Protein AF-B5GA40-F1 (afdb_monomer_lite)

Radius of gyration: 27.55 Å; chains: 1; bounding box: 70×48×68 Å

pLDDT: mean 77.06, std 20.01, range [33.84, 97.62]

Foldseek 3Di:
DDDDDDDDDDDPPPVQWDWDDDPQWIWIAGVVRLDPIDIHNDPVVSVVCCVVCVVVVVVSVVVVVVVVVVVVVVVVVVVVVVVVVVPPPPDDPDDDPDDDD

Sequence (101 aa):
MESFWTSGGHQDRVRVATIHQADGVWVLVWDPDYVSATFHETALAAVAAARDSYAAYLAAEYASDEEGRRNEATAKRQGGAVARAVRAPMGGQRKLPNSAK

Structure (mmCIF, N/CA/C/O backbone):
data_AF-B5GA40-F1
#
_entry.id   AF-B5GA40-F1
#
loop_
_atom_site.group_PDB
_atom_site.id
_atom_site.type_symbol
_atom_site.label_atom_id
_atom_site.label_alt_id
_atom_site.label_comp_id
_atom_site.label_asym_id
_atom_site.label_entity_id
_atom_site.label_seq_id
_atom_site.pdbx_PDB_ins_code
_atom_site.Cartn_x
_atom_site.Cartn_y
_atom_site.Cartn_z
_atom_site.occupancy
_atom_site.B_iso_or_equiv
_atom_site.auth_seq_id
_atom_site.auth_comp_id
_atom_site.auth_asym_id
_atom_site.auth_atom_id
_atom_site.pdbx_PDB_model_num
ATOM 1 N N . MET A 1 1 ? -18.018 12.083 9.226 1.00 42.62 1 MET A N 1
ATOM 2 C CA . MET A 1 1 ? -16.867 12.054 8.300 1.00 42.62 1 MET A CA 1
ATOM 3 C C . MET A 1 1 ? -16.089 13.327 8.568 1.00 42.62 1 MET A C 1
ATOM 5 O O . MET A 1 1 ? -16.522 14.379 8.127 1.00 42.62 1 MET A O 1
ATOM 9 N N . GLU A 1 2 ? -15.052 13.276 9.402 1.00 43.38 2 GLU A N 1
ATOM 10 C CA . GLU A 1 2 ? -14.327 14.485 9.814 1.00 43.38 2 GLU A CA 1
ATOM 11 C C . GLU A 1 2 ? -12.940 14.494 9.180 1.00 43.38 2 GLU A C 1
ATOM 13 O O . GLU A 1 2 ? -12.206 13.511 9.243 1.00 43.38 2 GLU A O 1
ATOM 18 N N . SER A 1 3 ? -12.632 15.594 8.496 1.00 43.72 3 SER A N 1
ATOM 19 C CA . SER A 1 3 ? -11.385 15.808 7.763 1.00 43.72 3 SER A CA 1
ATOM 20 C C . SER A 1 3 ? -10.643 16.954 8.435 1.00 43.72 3 SER A C 1
ATOM 22 O O . SER A 1 3 ? -11.171 18.063 8.500 1.00 43.72 3 SER A O 1
ATOM 24 N N . PHE A 1 4 ? -9.434 16.702 8.927 1.00 48.00 4 PHE A N 1
ATOM 25 C CA . PHE A 1 4 ? -8.566 17.738 9.481 1.00 48.00 4 PHE A CA 1
ATOM 26 C C . PHE A 1 4 ? -7.534 18.165 8.432 1.00 48.00 4 PHE A C 1
ATOM 28 O O . PHE A 1 4 ? -6.859 17.329 7.832 1.00 48.00 4 PHE A O 1
ATOM 35 N N . TRP A 1 5 ? -7.426 19.476 8.208 1.00 45.91 5 TRP A N 1
ATOM 36 C CA . TRP A 1 5 ? -6.494 20.091 7.264 1.00 45.91 5 TRP A CA 1
ATOM 37 C C . TRP A 1 5 ? -5.461 20.914 8.031 1.00 45.91 5 TRP A C 1
ATOM 39 O O . TRP A 1 5 ? -5.825 21.796 8.804 1.00 45.91 5 TRP A O 1
ATOM 49 N N . THR A 1 6 ? -4.180 20.701 7.750 1.00 47.94 6 THR A N 1
ATOM 50 C CA . THR A 1 6 ? -3.140 21.712 7.958 1.00 47.94 6 THR A CA 1
ATOM 51 C C . THR A 1 6 ? -2.472 21.992 6.616 1.00 47.94 6 THR A C 1
ATOM 53 O O . THR A 1 6 ? -2.157 21.085 5.842 1.00 47.94 6 THR A O 1
ATOM 56 N N . SER A 1 7 ? -2.384 23.282 6.295 1.00 55.94 7 SER A N 1
ATOM 57 C CA . SER A 1 7 ? -1.883 23.806 5.027 1.00 55.94 7 SER A CA 1
ATOM 58 C C . SER A 1 7 ? -0.371 23.990 5.109 1.00 55.94 7 SER A C 1
ATOM 60 O O . SER A 1 7 ? 0.124 24.584 6.066 1.00 55.94 7 SER A O 1
ATOM 62 N N . GLY A 1 8 ? 0.358 23.494 4.111 1.00 35.00 8 GLY A N 1
ATOM 63 C CA . GLY A 1 8 ? 1.799 23.685 4.006 1.00 35.00 8 GLY A CA 1
ATOM 64 C C . GLY A 1 8 ? 2.399 22.922 2.831 1.00 35.00 8 GLY A C 1
ATOM 65 O O . GLY A 1 8 ? 2.736 21.755 2.971 1.00 35.00 8 GLY A O 1
ATOM 66 N N . GLY A 1 9 ? 2.564 23.611 1.701 1.00 33.84 9 GLY A N 1
ATOM 67 C CA . GLY A 1 9 ? 3.482 23.216 0.631 1.00 33.84 9 GLY A CA 1
ATOM 68 C C . GLY A 1 9 ? 2.947 22.172 -0.347 1.00 33.84 9 GLY A C 1
ATOM 69 O O . GLY A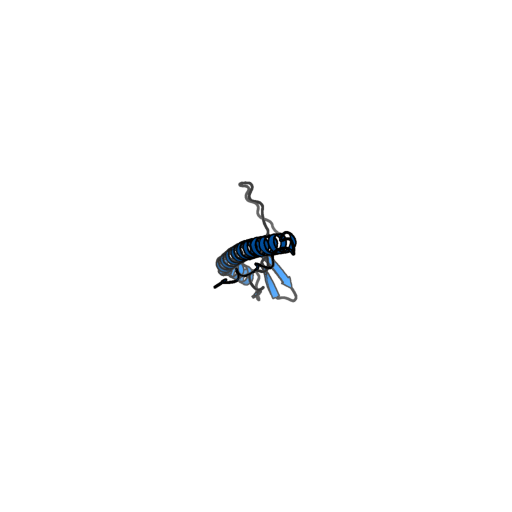 1 9 ? 2.425 21.130 0.022 1.00 33.84 9 GLY A O 1
ATOM 70 N N . HIS A 1 10 ? 3.107 22.482 -1.625 1.00 38.81 10 HIS A N 1
ATOM 71 C CA . HIS A 1 10 ? 2.891 21.630 -2.785 1.00 38.81 10 HIS A CA 1
ATOM 72 C C . HIS A 1 10 ? 3.661 20.298 -2.657 1.00 38.81 10 HIS A C 1
ATOM 74 O O . HIS A 1 10 ? 4.819 20.191 -3.042 1.00 38.81 10 HIS A O 1
ATOM 80 N N . GLN A 1 11 ? 3.022 19.299 -2.058 1.00 40.09 11 GLN A N 1
ATOM 81 C CA . GLN A 1 11 ? 3.358 17.887 -2.183 1.00 40.09 11 GLN A CA 1
ATOM 82 C C . GLN A 1 11 ? 2.174 17.303 -2.933 1.00 40.09 11 GLN A C 1
ATOM 84 O O . GLN A 1 11 ? 1.043 17.381 -2.441 1.00 40.09 11 GLN A O 1
ATOM 89 N N . ASP A 1 12 ? 2.417 16.813 -4.144 1.00 40.12 12 ASP A N 1
ATOM 90 C CA . ASP A 1 12 ? 1.481 15.949 -4.850 1.00 40.12 12 ASP A CA 1
ATOM 91 C C . ASP A 1 12 ? 1.027 14.896 -3.835 1.00 40.12 12 ASP A C 1
ATOM 93 O O . ASP A 1 12 ? 1.832 14.091 -3.362 1.00 40.12 12 ASP A O 1
ATOM 97 N N . ARG A 1 13 ? -0.220 14.983 -3.360 1.00 46.38 13 ARG A N 1
ATOM 98 C CA . ARG A 1 13 ? -0.736 14.041 -2.365 1.00 46.38 13 ARG A CA 1
ATOM 99 C C . ARG A 1 13 ? -1.039 12.751 -3.109 1.00 46.38 13 ARG A C 1
ATOM 101 O O . ARG A 1 13 ? -2.199 12.441 -3.366 1.00 46.38 13 ARG A O 1
ATOM 108 N N . VAL A 1 14 ? 0.013 12.031 -3.486 1.00 58.81 14 VAL A N 1
ATOM 109 C CA . VAL A 1 14 ? -0.102 10.676 -4.001 1.00 58.81 14 VAL A CA 1
ATOM 110 C C . VAL A 1 14 ? -0.693 9.859 -2.868 1.00 58.81 14 VAL A C 1
ATOM 112 O O . VAL A 1 14 ? -0.156 9.784 -1.760 1.00 58.81 14 VAL A O 1
ATOM 115 N N . ARG A 1 15 ? -1.889 9.336 -3.110 1.00 69.56 15 ARG A N 1
ATOM 116 C CA . ARG A 1 15 ? -2.598 8.516 -2.143 1.00 69.56 15 ARG A CA 1
ATOM 117 C C . ARG A 1 15 ? -1.930 7.142 -2.130 1.00 69.56 15 ARG A C 1
ATOM 119 O O . ARG A 1 15 ? -2.347 6.267 -2.863 1.00 69.56 15 ARG A O 1
ATOM 126 N N . VAL A 1 16 ? -0.906 6.981 -1.295 1.00 85.81 16 VAL A N 1
ATOM 127 C CA . VAL A 1 16 ? -0.079 5.758 -1.244 1.00 85.81 16 VAL A CA 1
ATOM 128 C C . VAL A 1 16 ? -0.757 4.570 -0.556 1.00 85.81 16 VAL A C 1
ATOM 130 O O . VAL A 1 16 ? -0.324 3.435 -0.703 1.00 85.81 16 VAL A O 1
ATOM 133 N N . ALA A 1 17 ? -1.815 4.808 0.222 1.00 91.56 17 ALA A N 1
ATOM 134 C CA . ALA A 1 17 ? -2.577 3.748 0.872 1.00 91.56 17 ALA A CA 1
ATOM 135 C C . ALA A 1 17 ? -4.043 4.137 1.071 1.00 91.56 17 ALA A C 1
ATOM 137 O O . ALA A 1 17 ? -4.394 5.309 1.258 1.00 91.56 17 ALA A O 1
ATOM 138 N N . THR A 1 18 ? -4.908 3.126 1.089 1.00 94.19 18 THR A N 1
ATOM 139 C CA . THR A 1 18 ? -6.326 3.247 1.411 1.00 94.19 18 THR A CA 1
ATOM 140 C C . THR A 1 18 ? -6.692 2.272 2.519 1.00 94.19 18 THR A C 1
ATOM 142 O O . THR A 1 18 ? -6.445 1.073 2.418 1.00 94.19 18 THR A O 1
ATOM 145 N N . ILE A 1 19 ? -7.337 2.796 3.561 1.00 95.69 19 ILE A N 1
ATOM 146 C CA . ILE A 1 19 ? -7.986 2.002 4.601 1.00 95.69 19 ILE A CA 1
ATOM 147 C C . ILE A 1 19 ? -9.496 2.122 4.409 1.00 95.69 19 ILE A C 1
ATOM 149 O O . ILE A 1 19 ? -10.022 3.233 4.325 1.00 95.69 19 ILE A O 1
ATOM 153 N N . HIS A 1 20 ? -10.189 0.993 4.330 1.00 95.19 20 HIS A N 1
ATOM 154 C CA . HIS A 1 20 ? -11.645 0.938 4.215 1.00 95.19 20 HIS A CA 1
ATOM 155 C C . HIS A 1 20 ? -12.205 -0.228 5.029 1.00 95.19 20 HIS A C 1
ATOM 157 O O . HIS A 1 20 ? -11.469 -1.135 5.403 1.00 95.19 20 HIS A O 1
ATOM 163 N N . GLN A 1 21 ? -13.501 -0.194 5.331 1.00 97.06 21 GLN A N 1
ATOM 164 C CA . GLN A 1 21 ? -14.176 -1.280 6.034 1.00 97.06 21 GLN A CA 1
ATOM 165 C C . GLN A 1 21 ? -15.006 -2.102 5.042 1.00 97.06 21 GLN A C 1
ATOM 167 O O . GLN A 1 21 ? -15.772 -1.531 4.266 1.00 97.06 21 GLN A O 1
ATOM 172 N N . ALA A 1 22 ? -14.863 -3.424 5.086 1.00 94.06 22 ALA A N 1
ATOM 173 C CA . ALA A 1 22 ? -15.626 -4.388 4.300 1.00 94.06 22 ALA A CA 1
ATOM 174 C C . ALA A 1 22 ? -16.033 -5.559 5.204 1.00 94.06 22 ALA A C 1
ATOM 176 O O . ALA A 1 22 ? -15.198 -6.103 5.921 1.00 94.06 22 ALA A O 1
ATOM 177 N N . ASP A 1 23 ? -17.322 -5.906 5.219 1.00 94.25 23 ASP A N 1
ATOM 178 C CA . ASP A 1 23 ? -17.871 -7.046 5.976 1.00 94.25 23 ASP A CA 1
ATOM 179 C C . ASP A 1 23 ? -17.470 -7.090 7.465 1.00 94.25 23 ASP A C 1
ATOM 181 O O . ASP A 1 23 ? -17.224 -8.142 8.047 1.00 94.25 23 ASP A O 1
ATOM 185 N N . GLY A 1 24 ? -17.393 -5.916 8.101 1.00 92.94 24 GLY A N 1
ATOM 186 C CA . GLY A 1 24 ? -17.010 -5.785 9.511 1.00 92.94 24 GLY A CA 1
ATOM 187 C C . GLY A 1 24 ? -15.500 -5.793 9.772 1.00 92.94 24 GLY A C 1
ATOM 188 O O . GLY A 1 24 ? -15.093 -5.537 10.901 1.00 92.94 24 GLY A O 1
ATOM 189 N N . VAL A 1 25 ? -14.674 -5.986 8.744 1.00 96.88 25 VAL A N 1
ATOM 190 C CA . VAL A 1 25 ? -13.208 -6.008 8.817 1.00 96.88 25 VAL A CA 1
ATOM 191 C C . VAL A 1 25 ? -12.629 -4.734 8.200 1.00 96.88 25 VAL A C 1
ATOM 193 O O . VAL A 1 25 ? -13.136 -4.210 7.211 1.00 96.88 25 VAL A O 1
ATOM 196 N N . TRP A 1 26 ? -11.556 -4.215 8.785 1.00 97.62 26 TRP A N 1
ATOM 197 C CA . TRP A 1 26 ? -10.797 -3.082 8.264 1.00 97.62 26 TRP A CA 1
ATOM 198 C C . TRP A 1 26 ? -9.663 -3.569 7.370 1.00 97.62 26 TRP A C 1
ATOM 200 O O . TRP A 1 26 ? -8.801 -4.328 7.803 1.00 97.62 26 TRP A O 1
ATOM 210 N N . VAL A 1 27 ? -9.656 -3.112 6.124 1.00 97.44 27 VAL A N 1
ATOM 211 C CA . VAL A 1 27 ? -8.701 -3.513 5.094 1.00 97.44 27 VAL A CA 1
ATOM 212 C C . VAL A 1 27 ? -7.761 -2.354 4.803 1.00 97.44 27 VAL A C 1
ATOM 214 O O . VAL A 1 27 ? -8.213 -1.255 4.479 1.00 97.44 27 VAL A O 1
ATOM 217 N N . LEU A 1 28 ? -6.460 -2.610 4.896 1.00 96.25 28 LEU A N 1
ATOM 218 C CA . LEU A 1 28 ? -5.398 -1.724 4.429 1.00 96.25 28 LEU A CA 1
ATOM 219 C C . LEU A 1 28 ? -4.893 -2.226 3.075 1.00 96.25 28 LEU A C 1
ATOM 221 O O . LEU A 1 28 ? -4.476 -3.378 2.966 1.00 96.25 28 LEU A O 1
ATOM 225 N N . VAL A 1 29 ? -4.883 -1.345 2.079 1.00 96.12 29 VAL A N 1
ATOM 226 C CA . VAL A 1 29 ? -4.370 -1.600 0.728 1.00 96.12 29 VAL A CA 1
ATOM 227 C C . VAL A 1 29 ? -3.373 -0.504 0.361 1.00 96.12 29 VAL A C 1
ATOM 229 O O . VAL A 1 29 ? -3.665 0.674 0.575 1.00 96.12 29 VAL A O 1
ATOM 232 N N . TRP A 1 30 ? -2.216 -0.885 -0.178 1.00 94.31 30 TRP A N 1
ATOM 233 C CA . TRP A 1 30 ? -1.208 0.037 -0.708 1.00 94.31 30 TRP A CA 1
ATOM 234 C C . TRP A 1 30 ? -1.444 0.297 -2.198 1.00 94.31 30 TRP A C 1
ATOM 236 O O . TRP A 1 30 ? -1.938 -0.582 -2.902 1.00 94.31 30 TRP A O 1
ATOM 246 N N . ASP A 1 31 ? -1.121 1.505 -2.653 1.00 90.75 31 ASP A N 1
ATOM 247 C CA . ASP A 1 31 ? -1.168 1.892 -4.062 1.00 90.75 31 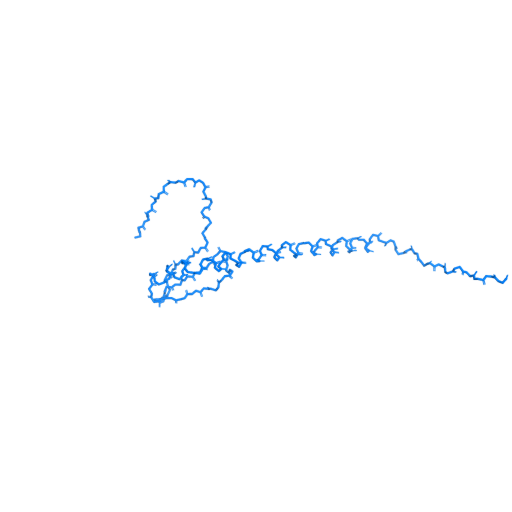ASP A CA 1
ATOM 248 C C . ASP A 1 31 ? 0.147 2.591 -4.452 1.00 90.75 31 ASP A C 1
ATOM 250 O O . ASP A 1 31 ? 0.405 3.698 -3.963 1.00 90.75 31 ASP A O 1
ATOM 254 N N . PRO A 1 32 ? 0.983 1.973 -5.306 1.00 90.50 32 PRO A N 1
ATOM 255 C CA . PRO A 1 32 ? 0.802 0.654 -5.931 1.00 90.50 32 PRO A CA 1
ATOM 256 C C . PRO A 1 32 ? 0.843 -0.524 -4.938 1.00 90.50 32 PRO A C 1
ATOM 258 O O . PRO A 1 32 ? 1.313 -0.399 -3.808 1.00 90.50 32 PRO A O 1
ATOM 261 N N . ASP A 1 33 ? 0.387 -1.704 -5.354 1.00 91.00 33 ASP A N 1
ATOM 262 C CA . ASP A 1 33 ? 0.252 -2.907 -4.518 1.00 91.00 33 ASP A CA 1
ATOM 263 C C . ASP A 1 33 ? 1.575 -3.666 -4.287 1.00 91.00 33 ASP A C 1
ATOM 265 O O . ASP A 1 33 ? 1.621 -4.895 -4.249 1.00 91.00 33 ASP A O 1
ATOM 269 N N . TYR A 1 34 ? 2.672 -2.934 -4.064 1.00 90.50 34 TYR A N 1
ATOM 270 C CA . TYR A 1 34 ? 4.000 -3.502 -3.795 1.00 90.50 34 TYR A CA 1
ATOM 271 C C . TYR A 1 34 ? 4.055 -4.368 -2.529 1.00 90.50 34 TYR A C 1
ATOM 273 O O . TYR A 1 34 ? 4.942 -5.210 -2.378 1.00 90.50 34 TYR A O 1
ATOM 281 N N . VAL A 1 35 ? 3.115 -4.157 -1.606 1.00 91.81 35 VAL A N 1
ATOM 282 C CA . VAL A 1 35 ? 2.957 -4.932 -0.375 1.00 91.81 35 VAL A CA 1
ATOM 283 C C . VAL A 1 35 ? 1.523 -5.432 -0.293 1.00 91.81 35 VAL A C 1
ATOM 285 O O . VAL A 1 35 ? 0.581 -4.715 -0.629 1.00 91.81 35 VAL A O 1
ATOM 288 N N . SER A 1 36 ? 1.353 -6.662 0.191 1.00 94.06 36 SER A N 1
ATOM 289 C CA . SER A 1 36 ? 0.041 -7.292 0.316 1.00 94.06 36 SER A CA 1
ATOM 290 C C . SER A 1 36 ? -0.920 -6.489 1.194 1.00 94.06 36 SER A C 1
ATOM 292 O O . SER A 1 36 ? -0.534 -5.906 2.211 1.00 94.06 36 SER A O 1
ATOM 294 N N . ALA A 1 37 ? -2.201 -6.535 0.829 1.00 94.50 37 ALA A N 1
ATOM 295 C CA . ALA A 1 37 ? -3.267 -6.014 1.668 1.00 94.50 37 ALA A CA 1
ATOM 296 C C . ALA A 1 37 ? -3.326 -6.753 3.015 1.00 94.50 37 ALA A C 1
ATOM 298 O O . ALA A 1 37 ? -3.047 -7.952 3.100 1.00 94.50 37 ALA A O 1
ATOM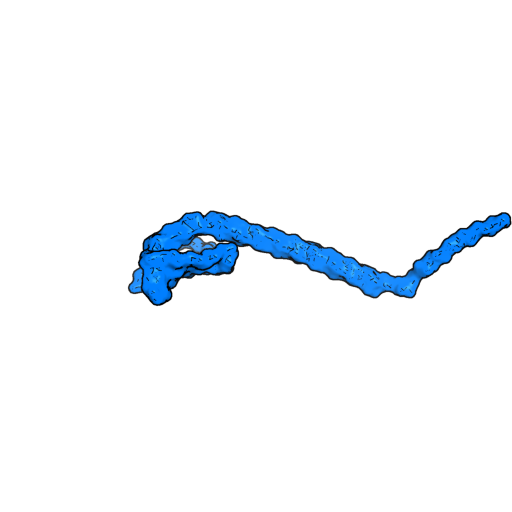 299 N N . THR A 1 38 ? -3.715 -6.039 4.070 1.00 96.31 38 THR A N 1
ATOM 300 C CA . THR A 1 38 ? -3.840 -6.600 5.424 1.00 96.31 38 THR A CA 1
ATOM 301 C C . THR A 1 38 ? -5.216 -6.319 6.017 1.00 96.31 38 THR A C 1
ATOM 303 O O . THR A 1 38 ? -5.869 -5.337 5.662 1.00 96.31 38 THR A O 1
ATOM 306 N N . PHE A 1 39 ? -5.657 -7.197 6.918 1.00 97.50 39 PHE A N 1
ATOM 307 C CA . PHE A 1 39 ? -7.014 -7.240 7.459 1.00 97.50 39 PHE A CA 1
ATOM 308 C C . PHE A 1 39 ? -6.976 -7.133 8.979 1.00 97.50 39 PHE A C 1
ATOM 310 O O . PHE A 1 39 ? -6.187 -7.817 9.629 1.00 97.50 39 PHE A O 1
ATOM 317 N N . HIS A 1 40 ? -7.836 -6.287 9.539 1.00 96.56 40 HIS A N 1
ATOM 318 C CA . HIS A 1 40 ? -7.791 -5.900 10.944 1.00 96.56 40 HIS A CA 1
ATOM 319 C C . HIS A 1 40 ? -9.193 -5.804 11.533 1.00 96.56 40 HIS A C 1
ATOM 321 O O . HIS A 1 40 ? -10.129 -5.360 10.875 1.00 96.56 40 HIS A O 1
ATOM 327 N N . GLU A 1 41 ? -9.345 -6.155 12.806 1.00 96.62 41 GLU A N 1
ATOM 328 C CA . GLU A 1 41 ? -10.640 -6.055 13.497 1.00 96.62 41 GLU A CA 1
ATOM 329 C C . GLU A 1 41 ? -11.057 -4.600 13.760 1.00 96.62 41 GLU A C 1
ATOM 331 O O . GLU A 1 41 ? -12.240 -4.292 13.883 1.00 96.62 41 GLU A O 1
ATOM 336 N N . THR A 1 42 ? -10.092 -3.676 13.836 1.00 97.56 42 THR A N 1
ATOM 337 C CA . THR A 1 42 ? -10.349 -2.267 14.158 1.00 97.56 42 THR A CA 1
ATOM 338 C C . THR A 1 42 ? -9.633 -1.318 13.205 1.00 97.56 42 THR A C 1
ATOM 340 O O . THR A 1 42 ? -8.544 -1.607 12.705 1.00 97.56 42 THR A O 1
ATOM 343 N N . ALA A 1 43 ? -10.213 -0.128 13.019 1.00 95.56 43 ALA A N 1
ATOM 344 C CA . ALA A 1 43 ? -9.595 0.948 12.248 1.00 95.56 43 ALA A CA 1
ATOM 345 C C . ALA A 1 43 ? -8.219 1.330 12.805 1.00 95.56 43 ALA A C 1
ATOM 347 O O . ALA A 1 43 ? -7.284 1.579 12.050 1.00 95.56 43 ALA A O 1
ATOM 348 N N . LEU A 1 44 ? -8.088 1.358 14.135 1.00 96.50 44 LEU A N 1
ATOM 349 C CA . LEU A 1 44 ? -6.847 1.741 14.798 1.00 96.50 44 LEU A CA 1
ATOM 350 C C . LEU A 1 44 ? -5.726 0.733 14.509 1.00 96.50 44 LEU A C 1
ATOM 352 O O . LEU A 1 44 ? -4.600 1.140 14.236 1.00 96.50 44 LEU A O 1
ATOM 356 N N . ALA A 1 45 ? -6.045 -0.564 14.515 1.00 96.44 45 ALA A N 1
ATOM 357 C CA . ALA A 1 45 ? -5.103 -1.614 14.140 1.00 96.44 45 ALA A CA 1
ATOM 358 C C . ALA A 1 45 ? -4.680 -1.496 12.667 1.00 96.44 45 ALA A C 1
ATOM 360 O O . ALA A 1 45 ? -3.490 -1.579 12.376 1.00 96.44 45 ALA A O 1
ATOM 361 N N . ALA A 1 46 ? -5.612 -1.188 11.757 1.00 95.12 46 ALA A N 1
ATOM 362 C CA . ALA A 1 46 ? -5.279 -0.945 10.352 1.00 95.12 46 ALA A CA 1
ATOM 363 C C . ALA A 1 46 ? -4.352 0.271 10.164 1.00 95.12 46 ALA A C 1
ATOM 365 O O . ALA A 1 46 ? -3.412 0.217 9.373 1.00 95.12 46 ALA A O 1
ATOM 366 N N . VAL A 1 47 ? -4.568 1.355 10.917 1.00 95.56 47 VAL A N 1
ATOM 367 C CA . VAL A 1 47 ? -3.689 2.539 10.892 1.00 95.56 47 VAL A CA 1
ATOM 368 C C . VAL A 1 47 ? -2.308 2.227 11.474 1.00 95.56 47 VAL A C 1
ATOM 370 O O . VAL A 1 47 ? -1.300 2.657 10.913 1.00 95.56 47 VAL A O 1
ATOM 373 N N . ALA A 1 48 ? -2.238 1.467 12.570 1.00 95.88 48 ALA A N 1
ATOM 374 C CA . ALA A 1 48 ? -0.968 1.024 13.145 1.00 95.88 48 ALA A CA 1
ATOM 375 C C . ALA A 1 48 ? -0.189 0.150 12.152 1.00 95.88 48 ALA A C 1
ATOM 377 O O . ALA A 1 48 ? 0.974 0.425 11.872 1.00 95.88 48 ALA A O 1
ATOM 378 N N . ALA A 1 49 ? -0.863 -0.811 11.518 1.00 94.69 49 ALA A N 1
ATOM 379 C CA . ALA A 1 49 ? -0.268 -1.645 10.483 1.00 94.69 49 ALA A CA 1
ATOM 380 C C . ALA A 1 49 ? 0.229 -0.830 9.281 1.00 94.69 49 ALA A C 1
ATOM 382 O O . ALA A 1 49 ? 1.296 -1.125 8.746 1.00 94.69 49 ALA A O 1
ATOM 383 N N . ALA A 1 50 ? -0.492 0.220 8.874 1.00 94.19 50 ALA A N 1
ATOM 384 C CA . ALA A 1 50 ? -0.044 1.117 7.809 1.00 94.19 50 ALA A CA 1
ATOM 385 C C . ALA A 1 50 ? 1.254 1.836 8.184 1.00 94.19 50 ALA A C 1
ATOM 387 O O . ALA A 1 50 ? 2.192 1.886 7.392 1.00 94.19 50 ALA A O 1
ATOM 388 N N . ARG A 1 51 ? 1.340 2.346 9.415 1.00 94.56 51 ARG A N 1
ATOM 389 C CA . ARG A 1 51 ? 2.559 2.980 9.924 1.00 94.56 51 ARG A CA 1
ATOM 390 C C . ARG A 1 51 ? 3.732 2.000 9.966 1.00 94.56 51 ARG A C 1
ATOM 392 O O . ARG A 1 51 ? 4.824 2.353 9.527 1.00 94.56 51 ARG A O 1
ATOM 399 N N . ASP A 1 52 ? 3.505 0.797 10.480 1.00 95.25 52 ASP A N 1
ATOM 400 C CA . ASP A 1 52 ? 4.561 -0.194 10.699 1.00 95.25 52 ASP A CA 1
ATOM 401 C C . ASP A 1 52 ? 5.068 -0.799 9.380 1.00 95.25 52 ASP A C 1
ATOM 403 O O . ASP A 1 52 ? 6.258 -1.078 9.237 1.00 95.25 52 ASP A O 1
ATOM 407 N N . SER A 1 53 ? 4.189 -0.953 8.385 1.00 94.38 53 SER A N 1
ATOM 408 C CA . SER A 1 53 ? 4.540 -1.516 7.072 1.00 94.38 53 SER A CA 1
ATOM 409 C C . SER A 1 53 ? 5.034 -0.487 6.050 1.00 94.38 53 SER A C 1
ATOM 411 O O . SER A 1 53 ? 5.565 -0.881 5.013 1.00 94.38 53 SER A O 1
ATOM 413 N N . TYR A 1 54 ? 4.956 0.817 6.338 1.00 93.25 54 TYR A N 1
ATOM 414 C CA . TYR A 1 54 ? 5.340 1.862 5.382 1.00 93.25 54 TYR A CA 1
ATOM 415 C C . TYR A 1 54 ? 6.804 1.774 4.927 1.00 93.25 54 TYR A C 1
ATOM 417 O O . TYR A 1 54 ? 7.107 1.944 3.749 1.00 93.25 54 TYR A O 1
ATOM 425 N N . ALA A 1 55 ? 7.730 1.452 5.834 1.00 92.12 55 ALA A N 1
ATOM 426 C CA . ALA A 1 55 ? 9.139 1.288 5.472 1.00 92.12 55 ALA A CA 1
ATOM 427 C C . ALA A 1 55 ? 9.358 0.105 4.512 1.00 92.12 55 ALA A C 1
ATOM 429 O O . ALA A 1 55 ? 10.189 0.186 3.608 1.00 92.12 55 ALA A O 1
ATOM 430 N N . ALA A 1 56 ? 8.594 -0.977 4.687 1.00 92.69 56 ALA A N 1
ATOM 431 C CA . ALA A 1 56 ? 8.628 -2.123 3.785 1.00 92.69 56 ALA A CA 1
ATOM 432 C C . ALA A 1 56 ? 8.033 -1.773 2.413 1.00 92.69 56 ALA A C 1
ATOM 434 O O . AL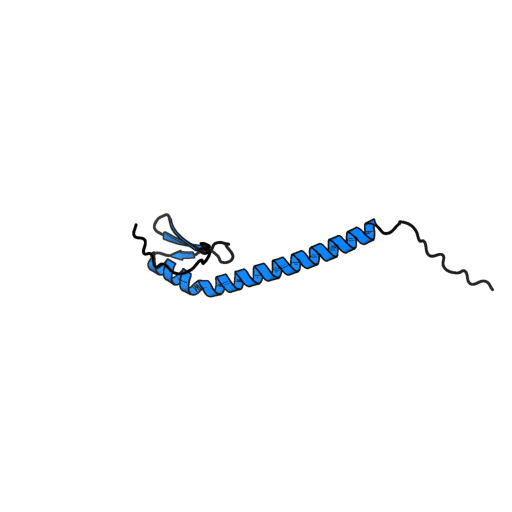A A 1 56 ? 8.596 -2.169 1.396 1.00 92.69 56 ALA A O 1
ATOM 435 N N . TYR A 1 57 ? 6.958 -0.979 2.385 1.00 94.00 57 TYR A N 1
ATOM 436 C CA . TYR A 1 57 ? 6.388 -0.441 1.149 1.00 94.00 57 TYR A CA 1
ATOM 437 C C . TYR A 1 57 ? 7.409 0.388 0.362 1.00 94.00 57 TYR A C 1
ATOM 439 O O . TYR A 1 57 ? 7.650 0.093 -0.805 1.00 94.00 57 TYR A O 1
ATOM 447 N N . LEU A 1 58 ? 8.088 1.340 1.011 1.00 92.81 58 LEU A N 1
ATOM 448 C CA . LEU A 1 58 ? 9.107 2.160 0.346 1.00 92.81 58 LEU A CA 1
ATOM 449 C C . LEU A 1 58 ? 10.269 1.313 -0.188 1.00 92.81 58 LEU A C 1
ATOM 451 O O . LEU A 1 58 ? 10.757 1.542 -1.290 1.00 92.81 58 LEU A O 1
ATOM 455 N N . ALA A 1 59 ? 10.715 0.310 0.572 1.00 92.44 59 ALA A N 1
ATOM 456 C CA . ALA A 1 59 ? 11.757 -0.601 0.107 1.00 92.44 59 ALA A CA 1
ATOM 457 C C . ALA A 1 59 ? 11.327 -1.391 -1.144 1.00 92.44 59 ALA A C 1
ATOM 459 O O . ALA A 1 59 ? 12.133 -1.576 -2.057 1.00 92.44 59 ALA A O 1
ATOM 460 N N . ALA A 1 60 ? 10.068 -1.832 -1.197 1.00 92.94 60 ALA A N 1
ATOM 461 C CA . ALA A 1 60 ? 9.515 -2.546 -2.342 1.00 92.94 60 ALA A CA 1
ATOM 462 C C . ALA A 1 60 ? 9.336 -1.631 -3.568 1.00 92.94 60 ALA A C 1
ATOM 464 O O . ALA A 1 60 ? 9.678 -2.032 -4.680 1.00 92.94 60 ALA A O 1
ATOM 465 N N . GLU A 1 61 ? 8.900 -0.386 -3.363 1.00 91.69 61 GLU A N 1
ATOM 466 C CA . GLU A 1 61 ? 8.828 0.646 -4.405 1.00 91.69 61 GLU A CA 1
ATOM 467 C C . GLU A 1 61 ? 10.207 0.890 -5.041 1.00 91.69 61 GLU A C 1
ATOM 469 O O . GLU A 1 61 ? 10.366 0.768 -6.256 1.00 91.69 61 GLU A O 1
ATOM 474 N N . TYR A 1 62 ? 11.245 1.119 -4.227 1.00 89.81 62 TYR A N 1
ATOM 475 C CA . TYR A 1 62 ? 12.604 1.321 -4.740 1.00 89.81 62 TYR A CA 1
ATOM 476 C C . TYR A 1 62 ? 13.153 0.108 -5.502 1.00 89.81 62 TYR A C 1
ATOM 478 O O . TYR A 1 62 ? 13.862 0.273 -6.500 1.00 89.81 62 TYR A O 1
ATOM 486 N N . ALA A 1 63 ? 12.848 -1.107 -5.038 1.00 90.69 63 ALA A N 1
ATOM 487 C CA . ALA A 1 63 ? 13.256 -2.332 -5.718 1.00 90.69 63 ALA A CA 1
ATOM 488 C C . ALA A 1 63 ? 12.574 -2.471 -7.091 1.00 90.69 63 ALA A C 1
ATOM 490 O O . ALA A 1 63 ? 13.246 -2.789 -8.075 1.00 90.69 63 ALA A O 1
ATOM 491 N N . SER A 1 64 ? 11.274 -2.167 -7.166 1.00 89.00 64 SER A N 1
ATOM 492 C CA . SER A 1 64 ? 10.497 -2.154 -8.411 1.00 89.00 64 SER A CA 1
ATOM 493 C C . SER A 1 64 ? 11.071 -1.158 -9.425 1.00 89.00 64 SER A C 1
ATOM 495 O O . SER A 1 64 ? 11.321 -1.511 -10.580 1.00 89.00 64 SER A O 1
ATOM 497 N N . ASP A 1 65 ? 11.397 0.061 -8.988 1.00 86.25 65 ASP A N 1
ATOM 498 C CA . ASP A 1 65 ? 12.010 1.084 -9.843 1.00 86.25 65 ASP A CA 1
ATOM 499 C C . ASP A 1 65 ? 13.385 0.666 -10.377 1.00 86.25 65 ASP A C 1
ATOM 501 O O . ASP A 1 65 ? 13.757 0.953 -11.523 1.00 86.25 65 ASP A O 1
ATOM 505 N N . GLU A 1 66 ? 14.192 0.005 -9.545 1.00 84.25 66 GLU A N 1
ATOM 506 C CA . GLU A 1 66 ? 15.482 -0.517 -9.978 1.00 84.25 66 GLU A CA 1
ATOM 507 C C . GLU A 1 66 ? 15.326 -1.624 -11.022 1.00 84.25 66 GLU A C 1
ATOM 509 O O . GLU A 1 66 ? 16.037 -1.623 -12.035 1.00 84.25 66 GLU A O 1
ATOM 514 N N . GLU A 1 67 ? 14.384 -2.536 -10.812 1.00 84.25 67 GLU A N 1
ATOM 515 C CA . GLU A 1 67 ? 14.070 -3.586 -11.770 1.00 84.25 67 GLU A CA 1
ATOM 516 C C . GLU A 1 67 ? 13.540 -3.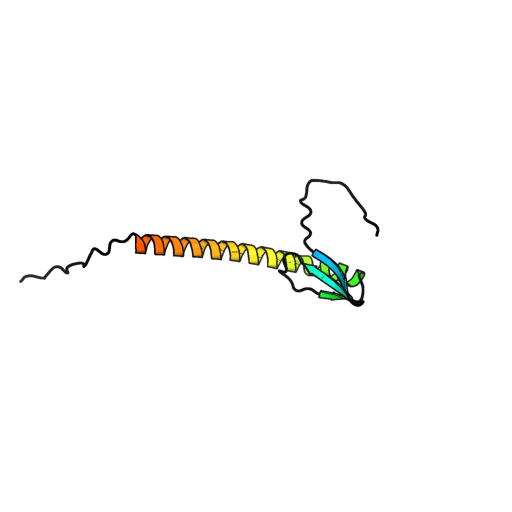011 -13.088 1.00 84.25 67 GLU A C 1
ATOM 518 O O . GLU A 1 67 ? 14.027 -3.391 -14.157 1.00 84.25 67 GLU A O 1
ATOM 523 N N . GLY A 1 68 ? 12.659 -2.010 -13.037 1.00 82.94 68 GLY A N 1
ATOM 524 C CA . GLY A 1 68 ? 12.188 -1.277 -14.212 1.00 82.94 68 GLY A CA 1
ATOM 525 C C . GLY A 1 68 ? 13.342 -0.703 -15.039 1.00 82.94 68 GLY A C 1
ATOM 526 O O . GLY A 1 68 ? 13.435 -0.947 -16.247 1.00 82.94 68 GLY A O 1
ATOM 527 N N . ARG A 1 69 ? 14.302 -0.034 -14.386 1.00 84.44 69 ARG A N 1
ATOM 528 C CA . ARG A 1 69 ? 15.504 0.505 -15.051 1.00 84.44 69 ARG A CA 1
ATOM 529 C C . ARG A 1 69 ? 16.388 -0.588 -15.655 1.00 84.44 69 ARG A C 1
ATOM 531 O O . ARG A 1 69 ? 16.922 -0.416 -16.756 1.00 84.44 69 ARG A O 1
ATOM 538 N N . ARG A 1 70 ? 16.564 -1.720 -14.965 1.00 80.56 70 ARG A N 1
ATOM 539 C CA . ARG A 1 70 ? 17.343 -2.869 -15.471 1.00 80.56 70 ARG A CA 1
ATOM 540 C C . ARG A 1 70 ? 16.674 -3.511 -16.687 1.00 80.56 70 ARG A C 1
ATOM 542 O O . ARG A 1 70 ? 17.355 -3.816 -17.675 1.00 80.56 70 ARG A O 1
ATOM 549 N N . ASN A 1 71 ? 15.356 -3.672 -16.642 1.00 83.75 71 ASN A N 1
ATOM 550 C CA . ASN A 1 71 ? 14.560 -4.231 -17.728 1.00 83.75 71 ASN A CA 1
ATOM 551 C C . ASN A 1 71 ? 14.609 -3.326 -18.961 1.00 83.75 71 ASN A C 1
ATOM 553 O O . ASN A 1 71 ? 14.882 -3.805 -20.063 1.00 83.75 71 ASN A O 1
ATOM 557 N N . GLU A 1 72 ? 14.483 -2.009 -18.781 1.00 84.88 72 GLU A N 1
ATOM 558 C CA . GLU A 1 72 ? 14.614 -1.037 -19.868 1.00 84.88 72 GLU A CA 1
ATOM 559 C C . GLU A 1 72 ? 16.016 -1.067 -20.503 1.00 84.88 72 GLU A C 1
ATOM 561 O O . GLU A 1 72 ? 16.158 -1.097 -21.730 1.00 84.88 72 GLU A O 1
ATOM 566 N N . ALA A 1 73 ? 17.075 -1.111 -19.688 1.00 81.50 73 ALA A N 1
ATOM 567 C CA . ALA A 1 73 ? 18.446 -1.209 -20.187 1.00 81.50 73 ALA A CA 1
ATOM 568 C C . ALA A 1 73 ? 18.668 -2.492 -21.006 1.00 81.50 73 ALA A C 1
ATOM 570 O O . ALA A 1 73 ? 19.337 -2.466 -22.045 1.00 81.50 73 ALA A O 1
ATOM 571 N N . THR A 1 74 ? 18.085 -3.608 -20.569 1.00 83.88 74 THR A N 1
ATOM 572 C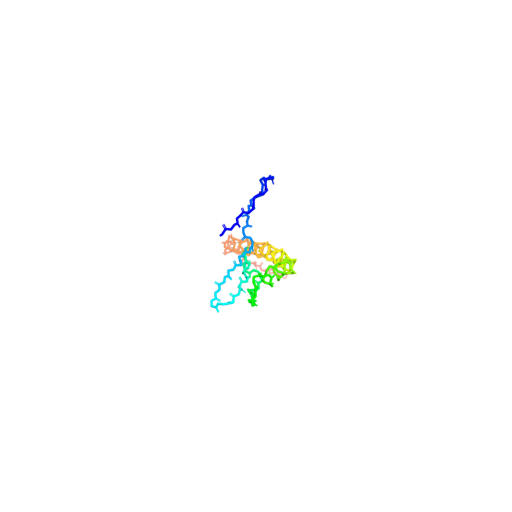 CA . THR A 1 74 ? 18.148 -4.892 -21.277 1.00 83.88 74 THR A CA 1
ATOM 573 C C . THR A 1 74 ? 17.365 -4.846 -22.586 1.00 83.88 74 THR A C 1
ATOM 575 O O . THR A 1 74 ? 17.904 -5.230 -23.626 1.00 83.88 74 THR A O 1
ATOM 578 N N . ALA A 1 75 ? 16.153 -4.288 -22.577 1.00 81.50 75 ALA A N 1
ATOM 579 C CA . ALA A 1 75 ? 15.333 -4.109 -23.771 1.00 81.50 75 ALA A CA 1
ATOM 580 C C . ALA A 1 75 ? 16.043 -3.239 -24.825 1.00 81.50 75 ALA A C 1
ATOM 582 O O . ALA A 1 75 ? 16.107 -3.612 -25.997 1.00 81.50 75 ALA A O 1
ATOM 583 N N . LYS A 1 76 ? 16.682 -2.132 -24.416 1.00 82.25 76 LYS A N 1
ATOM 584 C CA . LYS A 1 76 ? 17.492 -1.284 -25.313 1.00 82.25 76 LYS A CA 1
ATOM 585 C C . LYS A 1 76 ? 18.669 -2.046 -25.925 1.00 82.25 76 LYS A C 1
ATOM 587 O O . LYS A 1 76 ? 18.944 -1.905 -27.118 1.00 82.25 76 LYS A O 1
ATOM 592 N N . ARG A 1 77 ? 19.363 -2.880 -25.139 1.00 75.62 77 ARG A N 1
ATOM 593 C CA . ARG A 1 77 ? 20.471 -3.720 -25.633 1.00 75.62 77 ARG A CA 1
ATOM 594 C C . ARG A 1 77 ? 19.987 -4.758 -26.642 1.00 75.62 77 ARG A C 1
ATOM 596 O O . ARG A 1 77 ? 20.618 -4.905 -27.688 1.00 75.62 77 ARG A O 1
ATOM 603 N N . GLN A 1 78 ? 18.877 -5.436 -26.355 1.00 75.44 78 GLN A N 1
ATOM 604 C CA . GLN A 1 78 ? 18.269 -6.409 -27.264 1.00 75.44 78 GLN A CA 1
ATOM 605 C C . GLN A 1 78 ? 17.801 -5.735 -28.559 1.00 75.44 78 GLN A C 1
ATOM 607 O O . GLN A 1 78 ? 18.186 -6.177 -29.638 1.00 75.44 78 GLN A O 1
ATOM 612 N N . GLY A 1 79 ? 17.093 -4.605 -28.475 1.00 73.44 79 GLY A N 1
ATOM 613 C CA . GLY A 1 79 ? 16.685 -3.820 -29.643 1.00 73.44 79 GLY A CA 1
ATOM 614 C C . GLY A 1 79 ? 17.873 -3.357 -30.492 1.00 73.44 79 GLY A C 1
ATOM 615 O O . GLY A 1 79 ? 17.859 -3.499 -31.712 1.00 73.44 79 GLY A O 1
ATOM 616 N N . GLY A 1 80 ? 18.958 -2.892 -29.864 1.00 75.69 80 GLY A N 1
ATOM 617 C CA . GLY A 1 80 ? 20.191 -2.521 -30.564 1.00 75.69 80 GLY A CA 1
ATOM 618 C C . GLY A 1 80 ? 20.952 -3.708 -31.173 1.00 75.69 80 GLY A C 1
ATOM 619 O O . GLY A 1 80 ? 21.655 -3.542 -32.171 1.00 75.69 80 GLY A O 1
ATOM 620 N N . ALA A 1 81 ? 20.849 -4.907 -30.595 1.00 68.81 81 ALA A N 1
ATOM 621 C CA . ALA A 1 81 ? 21.404 -6.132 -31.171 1.00 68.81 81 ALA A CA 1
ATOM 622 C C . ALA A 1 81 ? 20.577 -6.606 -32.376 1.00 68.81 81 ALA A C 1
ATOM 624 O O . ALA A 1 81 ? 21.149 -6.878 -33.430 1.00 68.81 81 ALA A O 1
ATOM 625 N N . VAL A 1 82 ? 19.246 -6.609 -32.259 1.00 67.75 82 VAL A N 1
ATOM 626 C CA . VAL A 1 82 ? 18.320 -6.945 -33.351 1.00 67.75 82 VAL A CA 1
ATOM 627 C C . VAL A 1 82 ? 18.469 -5.959 -34.509 1.00 67.75 82 VAL A C 1
ATOM 629 O O . VAL A 1 82 ? 18.659 -6.383 -35.644 1.00 67.75 82 VAL A O 1
ATOM 632 N N . ALA A 1 83 ? 18.499 -4.651 -34.244 1.00 69.31 83 ALA A N 1
ATOM 633 C CA . ALA A 1 83 ? 18.712 -3.639 -35.279 1.00 69.31 83 ALA A CA 1
ATOM 634 C C . ALA A 1 83 ? 20.056 -3.822 -36.007 1.00 69.31 83 ALA A C 1
ATOM 636 O O . ALA A 1 83 ? 20.129 -3.635 -37.220 1.00 69.31 83 ALA A O 1
ATOM 637 N N . ARG A 1 84 ? 21.119 -4.229 -35.298 1.00 60.28 84 ARG A N 1
ATOM 638 C CA . ARG A 1 84 ? 22.416 -4.556 -35.914 1.00 60.28 84 ARG A CA 1
ATOM 639 C C . ARG A 1 84 ? 22.375 -5.843 -36.735 1.00 60.28 84 ARG A C 1
ATOM 641 O O . ARG A 1 84 ? 22.967 -5.864 -37.806 1.00 60.28 84 ARG A O 1
ATOM 648 N N . ALA A 1 85 ? 21.673 -6.877 -36.275 1.00 64.69 85 ALA A N 1
ATOM 649 C CA . ALA A 1 85 ? 21.512 -8.132 -37.009 1.00 64.69 85 ALA A CA 1
ATOM 650 C C . ALA A 1 85 ? 20.674 -7.959 -38.287 1.00 64.69 85 ALA A C 1
ATOM 652 O O . ALA A 1 85 ? 21.029 -8.505 -39.323 1.00 64.69 85 ALA A O 1
ATOM 653 N N . VAL A 1 86 ? 19.614 -7.146 -38.238 1.00 59.84 86 VAL A N 1
ATOM 654 C CA . VAL A 1 86 ? 18.776 -6.817 -39.406 1.00 59.84 86 VAL A CA 1
ATOM 655 C C . VAL A 1 86 ? 19.510 -5.892 -40.385 1.00 59.84 86 VAL A C 1
ATOM 657 O O . VAL A 1 86 ? 19.316 -5.989 -41.593 1.00 59.84 86 VAL A O 1
ATOM 660 N N . ARG A 1 87 ? 20.375 -4.997 -39.884 1.00 58.62 87 ARG A N 1
ATOM 661 C CA . ARG A 1 87 ? 21.186 -4.089 -40.715 1.00 58.62 87 ARG A CA 1
ATOM 662 C C . ARG A 1 87 ? 22.465 -4.736 -41.251 1.00 58.62 87 ARG A C 1
ATOM 664 O O . ARG A 1 87 ? 23.081 -4.172 -42.154 1.00 58.62 87 ARG A O 1
ATOM 671 N N . ALA A 1 88 ? 22.883 -5.881 -40.714 1.00 54.25 88 ALA A N 1
ATOM 672 C CA . ALA A 1 88 ? 23.971 -6.649 -41.292 1.00 54.25 88 ALA A CA 1
ATOM 673 C C . ALA A 1 88 ? 23.506 -7.163 -42.665 1.00 54.25 88 ALA A C 1
ATOM 675 O O . ALA A 1 88 ? 22.525 -7.906 -42.736 1.00 54.25 88 ALA A O 1
ATOM 676 N N . PRO A 1 89 ? 24.164 -6.776 -43.769 1.00 50.09 89 PRO A N 1
ATOM 677 C CA . PRO A 1 89 ? 23.861 -7.380 -45.048 1.00 50.09 89 PRO A CA 1
ATOM 678 C C . PRO A 1 89 ? 24.193 -8.869 -44.933 1.00 50.09 89 PRO A C 1
ATOM 680 O O . PRO A 1 89 ? 25.241 -9.245 -44.405 1.00 50.09 89 PRO A O 1
ATOM 683 N N . MET A 1 90 ? 23.310 -9.719 -45.446 1.00 52.50 90 MET A N 1
ATOM 684 C CA . MET A 1 90 ? 23.606 -11.111 -45.785 1.00 52.50 90 MET A CA 1
ATOM 685 C C . MET A 1 90 ? 24.721 -11.146 -46.849 1.00 52.50 90 MET A C 1
ATOM 687 O O . MET A 1 90 ? 24.467 -11.380 -48.024 1.00 52.50 90 MET A O 1
ATOM 691 N N . GLY A 1 91 ? 25.957 -10.818 -46.476 1.00 55.12 91 GLY A N 1
ATOM 692 C CA . GLY A 1 91 ? 27.029 -10.543 -47.424 1.00 55.12 91 GLY A CA 1
ATOM 693 C C . GLY A 1 91 ? 28.396 -10.640 -46.771 1.00 55.12 91 GLY A C 1
ATOM 694 O O . GLY A 1 91 ? 28.941 -9.646 -46.303 1.00 55.12 91 GLY A O 1
ATOM 695 N N . GLY A 1 92 ? 28.963 -11.847 -46.757 1.00 54.19 92 GLY A N 1
ATOM 696 C CA . GLY A 1 92 ? 30.359 -12.028 -46.372 1.00 54.19 92 GLY A CA 1
ATOM 697 C C . GLY A 1 92 ? 30.737 -13.445 -45.969 1.00 54.19 92 GLY A C 1
ATOM 698 O O . GLY A 1 92 ? 31.248 -13.643 -44.870 1.00 54.19 92 GLY A O 1
ATOM 699 N N . GLN A 1 93 ? 30.544 -14.432 -46.852 1.00 53.47 93 GLN A N 1
ATOM 700 C CA . GLN A 1 93 ? 31.345 -15.658 -46.787 1.00 53.47 93 GLN A CA 1
ATOM 701 C C . GLN A 1 93 ? 32.826 -15.252 -46.867 1.00 53.47 93 GLN A C 1
ATOM 703 O O . GLN A 1 93 ? 33.330 -14.913 -47.939 1.00 53.47 93 GLN A O 1
ATOM 708 N N . ARG A 1 94 ? 33.530 -15.249 -45.727 1.00 52.84 94 ARG A N 1
ATOM 709 C CA . ARG A 1 94 ? 34.991 -15.110 -45.688 1.00 52.84 94 ARG A CA 1
ATOM 710 C C . ARG A 1 94 ? 35.585 -16.302 -46.438 1.00 52.84 94 ARG A C 1
ATOM 712 O O . ARG A 1 94 ? 35.649 -17.401 -45.895 1.00 52.84 94 ARG A O 1
ATOM 719 N N . LYS A 1 95 ? 36.012 -16.090 -47.687 1.00 54.56 95 LYS A N 1
ATOM 720 C CA . LYS A 1 95 ? 36.895 -17.026 -48.389 1.00 54.56 95 LYS A CA 1
ATOM 721 C C . LYS A 1 95 ? 38.176 -17.163 -47.567 1.00 54.56 95 LYS A C 1
ATOM 723 O O . LYS A 1 95 ? 38.896 -16.185 -47.372 1.00 54.56 95 LYS A O 1
ATOM 728 N N . LEU A 1 96 ? 38.424 -18.369 -47.064 1.00 59.38 96 LEU A N 1
ATOM 729 C CA . LEU A 1 96 ? 39.707 -18.758 -46.488 1.00 59.38 96 LEU A CA 1
ATOM 730 C C . LEU A 1 96 ? 40.782 -18.599 -47.579 1.00 59.38 96 LEU A C 1
ATOM 732 O O . LEU A 1 96 ? 40.563 -19.078 -48.697 1.00 59.38 96 LEU A O 1
ATOM 736 N N . PRO A 1 97 ? 41.907 -17.911 -47.314 1.00 49.88 97 PRO A N 1
ATOM 737 C CA . PRO A 1 97 ? 42.989 -17.826 -48.279 1.00 49.88 97 PRO A CA 1
ATOM 738 C C . PRO A 1 97 ? 43.583 -19.222 -48.475 1.00 49.88 97 PRO A C 1
ATOM 740 O O . PRO A 1 97 ? 44.065 -19.853 -47.537 1.00 49.88 97 PRO A O 1
ATOM 743 N N . ASN A 1 98 ? 43.482 -19.704 -49.711 1.00 52.12 98 ASN A N 1
ATOM 744 C CA . ASN A 1 98 ? 44.017 -20.979 -50.152 1.00 52.12 98 ASN A CA 1
ATOM 745 C C . ASN A 1 98 ? 45.550 -20.907 -50.078 1.00 52.12 98 ASN A C 1
ATOM 747 O O . ASN A 1 98 ? 46.162 -20.097 -50.776 1.00 52.12 98 ASN A O 1
ATOM 751 N N . SER A 1 99 ? 46.159 -21.716 -49.213 1.00 53.78 99 SER A N 1
ATOM 752 C CA . SER A 1 99 ? 47.609 -21.892 -49.147 1.00 53.78 99 SER A CA 1
ATOM 753 C C . SER A 1 99 ? 48.077 -22.575 -50.434 1.00 53.78 99 SER A C 1
ATOM 755 O O . SER A 1 99 ? 47.947 -23.789 -50.584 1.00 53.78 99 SER A O 1
ATOM 757 N N . ALA A 1 100 ? 48.562 -21.786 -51.393 1.00 50.75 100 ALA A N 1
ATOM 758 C CA . ALA A 1 100 ? 49.222 -22.301 -52.584 1.00 50.75 100 ALA A CA 1
ATOM 759 C C . ALA A 1 100 ? 50.690 -22.631 -52.264 1.00 50.75 100 ALA A C 1
ATOM 761 O O . ALA A 1 100 ? 51.362 -21.865 -51.573 1.00 50.75 100 ALA A O 1
ATOM 762 N N . LYS A 1 101 ? 51.097 -23.812 -52.740 1.00 43.44 101 LYS A N 1
ATOM 763 C CA . LYS A 1 101 ? 52.436 -24.416 -52.701 1.00 43.44 101 LYS A CA 1
ATOM 764 C C . LYS A 1 101 ? 53.518 -23.546 -53.326 1.00 43.44 101 LYS A C 1
ATOM 766 O O . LYS A 1 101 ? 53.203 -22.872 -54.331 1.00 43.44 101 LYS A O 1
#

Secondary structure (DSSP, 8-state):
----------------EEEEEETTEEEEEESS-SS--EEESSHHHHHHHHHHHHHHHHHHHHHHHHHHHHHHHHHHHHHHHHHHHHHS-S----PPP----